Protein AF-A0A7W3U653-F1 (afdb_monomer)

pLDDT: mean 73.63, std 17.82, range [36.19, 95.44]

Nearest PDB structures (foldseek):
  3ml4-assembly1_A  TM=6.136E-01  e=7.943E+00  Mus musculus
  3ml4-assembly2_C  TM=6.012E-01  e=7.943E+00  Mus musculus

Organism: NCBI:txid2759900

Secondary structure (DSSP, 8-state):
-----------------------PPPPPPPP----------PPP-------GGG-TTTSTT-EEGGGEEEEEE-SSSEEEEE-GGGTTT--EEEEEESS--TTGGG-SEEEEE-TTS-SEE-S-TT-EEEEE-HHHHHHHHTT----SSS--EEEEEEEEEPPP-

Structure (mmCIF, N/CA/C/O backbone):
data_AF-A0A7W3U653-F1
#
_entry.id   AF-A0A7W3U653-F1
#
loop_
_atom_site.group_PDB
_atom_site.id
_atom_site.type_symbol
_atom_site.label_atom_id
_atom_site.label_alt_id
_atom_site.label_comp_id
_atom_site.label_asym_id
_atom_site.label_entity_id
_atom_site.label_seq_id
_atom_site.pdbx_PDB_ins_code
_atom_site.Cartn_x
_atom_site.Cartn_y
_atom_site.Cartn_z
_atom_site.occupancy
_atom_site.B_iso_or_equiv
_atom_site.auth_seq_id
_atom_site.auth_comp_id
_atom_site.auth_asym_id
_atom_site.auth_atom_id
_atom_site.pdbx_PDB_model_num
ATOM 1 N N . MET A 1 1 ? 43.218 -51.916 -18.692 1.00 42.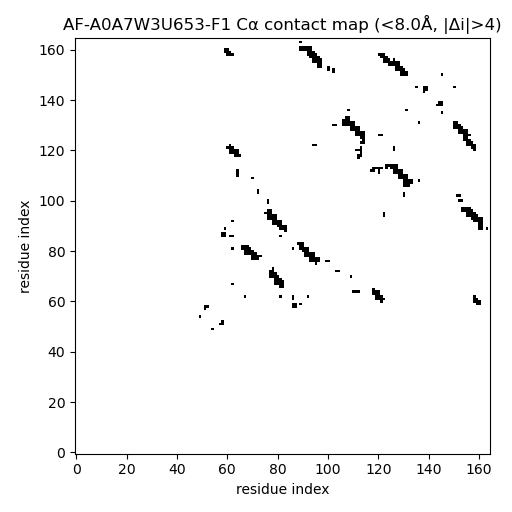88 1 MET A N 1
ATOM 2 C CA . MET A 1 1 ? 43.938 -52.495 -17.538 1.00 42.88 1 MET A CA 1
ATOM 3 C C . MET A 1 1 ? 45.416 -52.166 -17.684 1.00 42.88 1 MET A C 1
ATOM 5 O O . MET A 1 1 ? 46.059 -52.711 -18.569 1.00 42.88 1 MET A O 1
ATOM 9 N N . ARG A 1 2 ? 45.930 -51.216 -16.899 1.00 40.00 2 ARG A N 1
ATOM 10 C CA . ARG A 1 2 ? 47.365 -50.926 -16.775 1.00 40.00 2 ARG A CA 1
ATOM 11 C C . ARG A 1 2 ? 47.630 -50.533 -15.326 1.00 40.00 2 ARG A C 1
ATOM 13 O O . ARG A 1 2 ? 47.233 -49.463 -14.885 1.00 40.00 2 ARG A O 1
ATOM 20 N N . THR A 1 3 ? 48.222 -51.466 -14.602 1.00 43.62 3 THR A N 1
ATOM 21 C CA . THR A 1 3 ? 48.771 -51.344 -13.254 1.00 43.62 3 THR A CA 1
ATOM 22 C C . THR A 1 3 ? 50.227 -50.897 -13.358 1.00 43.62 3 THR A C 1
ATOM 24 O O . THR A 1 3 ? 50.974 -51.458 -14.156 1.00 43.62 3 THR A O 1
ATOM 27 N N . ALA A 1 4 ? 50.642 -49.940 -12.528 1.00 45.12 4 ALA A N 1
ATOM 28 C CA . ALA A 1 4 ? 52.032 -49.786 -12.103 1.00 45.12 4 ALA A CA 1
ATOM 29 C C . ALA A 1 4 ? 52.075 -49.054 -10.752 1.00 45.12 4 ALA A C 1
ATOM 31 O O . ALA A 1 4 ? 51.564 -47.946 -10.608 1.00 45.12 4 ALA A O 1
ATOM 32 N N . HIS A 1 5 ? 52.645 -49.741 -9.764 1.00 45.78 5 HIS A N 1
ATOM 33 C CA . HIS A 1 5 ? 53.015 -49.260 -8.437 1.00 45.78 5 HIS A CA 1
ATOM 34 C C . HIS A 1 5 ? 54.143 -48.221 -8.492 1.00 45.78 5 HIS A C 1
ATOM 36 O O . HIS A 1 5 ? 55.047 -48.387 -9.304 1.00 45.78 5 HIS A O 1
ATOM 42 N N . MET A 1 6 ? 54.190 -47.291 -7.526 1.00 41.28 6 MET A N 1
ATOM 43 C CA . MET A 1 6 ? 55.360 -47.157 -6.639 1.00 41.28 6 MET A CA 1
ATOM 44 C C . MET A 1 6 ? 55.091 -46.242 -5.430 1.00 41.28 6 MET A C 1
ATOM 46 O O . MET A 1 6 ? 54.527 -45.161 -5.561 1.00 41.28 6 MET A O 1
ATOM 50 N N . LEU A 1 7 ? 55.508 -46.735 -4.259 1.00 46.69 7 LEU A N 1
ATOM 51 C CA . LEU A 1 7 ? 55.647 -46.057 -2.965 1.00 46.69 7 LEU A CA 1
ATOM 52 C C . LEU A 1 7 ? 56.691 -44.921 -2.996 1.00 46.69 7 LEU A C 1
ATOM 54 O O . LEU A 1 7 ? 57.615 -44.993 -3.800 1.00 46.69 7 LEU A O 1
ATOM 58 N N . MET A 1 8 ? 56.594 -43.993 -2.025 1.00 39.41 8 MET A N 1
ATOM 59 C CA . MET A 1 8 ? 57.650 -43.435 -1.126 1.00 39.41 8 MET A CA 1
ATOM 60 C C . MET A 1 8 ? 57.149 -42.064 -0.601 1.00 39.41 8 MET A C 1
ATOM 62 O O . MET A 1 8 ? 56.857 -41.186 -1.400 1.00 39.41 8 MET A O 1
ATOM 66 N N . ALA A 1 9 ? 56.745 -41.891 0.666 1.00 42.22 9 ALA A N 1
ATOM 67 C CA . ALA A 1 9 ? 57.523 -41.771 1.914 1.00 42.22 9 ALA A CA 1
ATOM 68 C C . ALA A 1 9 ? 58.198 -40.389 2.130 1.00 42.22 9 ALA A C 1
ATOM 70 O O . ALA A 1 9 ? 59.003 -39.957 1.314 1.00 42.22 9 ALA A O 1
ATOM 71 N N . GLY A 1 10 ? 57.924 -39.775 3.296 1.00 36.19 10 GLY A N 1
ATOM 72 C CA . GLY A 1 10 ? 58.613 -38.599 3.874 1.00 36.19 10 GLY A CA 1
ATOM 73 C C . GLY A 1 10 ? 58.027 -37.244 3.445 1.00 36.19 10 GLY A C 1
ATOM 74 O O . GLY A 1 10 ? 57.627 -37.092 2.305 1.00 36.19 10 GLY A O 1
ATOM 75 N N . LEU A 1 11 ? 57.905 -36.202 4.270 1.00 47.09 11 LEU A N 1
ATOM 76 C CA . LEU A 1 11 ? 58.590 -35.843 5.511 1.00 47.09 11 LEU A CA 1
ATOM 77 C C . LEU A 1 11 ? 57.680 -34.893 6.327 1.00 47.09 11 LEU A C 1
ATOM 79 O O . LEU A 1 11 ? 56.947 -34.089 5.751 1.00 47.09 11 LEU A O 1
ATOM 83 N N . ALA A 1 12 ? 57.768 -34.954 7.655 1.00 46.34 12 ALA A N 1
ATOM 84 C CA . ALA A 1 12 ? 57.179 -33.978 8.571 1.00 46.34 12 ALA A CA 1
ATOM 85 C C . ALA A 1 12 ? 58.084 -32.745 8.734 1.00 46.34 12 ALA A C 1
ATOM 87 O O . ALA A 1 12 ? 59.271 -32.928 8.986 1.00 46.34 12 ALA A O 1
ATOM 88 N N . THR A 1 13 ? 57.511 -31.533 8.730 1.00 45.38 13 THR A N 1
ATOM 89 C CA . THR A 1 13 ? 58.082 -30.365 9.430 1.00 45.38 13 THR A CA 1
ATOM 90 C C . THR A 1 13 ? 56.965 -29.427 9.894 1.00 45.38 13 THR A C 1
ATOM 92 O O . THR A 1 13 ? 56.217 -28.874 9.091 1.00 45.38 13 THR A O 1
ATOM 95 N N . ALA A 1 14 ? 56.868 -29.261 11.211 1.00 47.94 14 ALA A N 1
ATOM 96 C CA . ALA A 1 14 ? 56.064 -28.255 11.891 1.00 47.94 14 ALA A CA 1
ATOM 97 C C . ALA A 1 14 ? 56.758 -26.887 11.848 1.00 47.94 14 ALA A C 1
ATOM 99 O O . ALA A 1 14 ? 57.971 -26.838 12.022 1.00 47.94 14 ALA A O 1
ATOM 100 N N . LEU A 1 15 ? 56.000 -25.791 11.741 1.00 52.06 15 LEU A N 1
ATOM 101 C CA . LEU A 1 15 ? 56.426 -24.470 12.211 1.00 52.06 15 LEU A CA 1
ATOM 102 C C . LEU A 1 15 ? 55.216 -23.704 12.761 1.00 52.06 15 LEU A C 1
ATOM 104 O O . LEU A 1 15 ? 54.240 -23.439 12.061 1.00 52.06 15 LEU A O 1
ATOM 108 N N . ALA A 1 16 ? 55.304 -23.393 14.052 1.00 46.19 16 ALA A N 1
ATOM 109 C CA . ALA A 1 16 ? 54.380 -22.566 14.806 1.00 46.19 16 ALA A CA 1
ATOM 110 C C . ALA A 1 16 ? 54.446 -21.109 14.322 1.00 46.19 16 ALA A C 1
ATOM 112 O O . ALA A 1 16 ? 55.514 -20.501 14.311 1.00 46.19 16 ALA A O 1
ATOM 113 N N . GLY A 1 17 ? 53.296 -20.545 13.954 1.00 43.34 17 GLY A N 1
ATOM 114 C CA . GLY A 1 17 ? 53.131 -19.118 13.688 1.00 43.34 17 GLY A CA 1
ATOM 115 C C . GLY A 1 17 ? 52.643 -18.400 14.941 1.00 43.34 17 GLY A C 1
ATOM 116 O O . GLY A 1 17 ? 51.456 -18.420 15.251 1.00 43.34 17 GLY A O 1
ATOM 117 N N . ILE A 1 18 ? 53.574 -17.780 15.659 1.00 51.44 18 ILE A N 1
ATOM 118 C CA . ILE A 1 18 ? 53.329 -16.854 16.767 1.00 51.44 18 ILE A CA 1
ATOM 119 C C . ILE A 1 18 ? 53.148 -15.468 16.133 1.00 51.44 18 ILE A C 1
ATOM 121 O O . ILE A 1 18 ? 54.058 -14.987 15.463 1.00 51.44 18 ILE A O 1
ATOM 125 N N . GLY A 1 19 ? 51.977 -14.846 16.286 1.00 42.16 19 GLY A N 1
ATOM 126 C CA . GLY A 1 19 ? 51.646 -13.567 15.648 1.00 42.16 19 GLY A CA 1
ATOM 127 C C . GLY A 1 19 ? 50.982 -12.593 16.617 1.00 42.16 19 GLY A C 1
ATOM 128 O O . GLY A 1 19 ? 49.769 -12.614 16.780 1.00 42.16 19 GLY A O 1
ATOM 129 N N . SER A 1 20 ? 51.829 -11.791 17.261 1.00 49.38 20 SER A N 1
ATOM 130 C CA . SER A 1 20 ? 51.626 -10.592 18.088 1.00 49.38 20 SER A CA 1
ATOM 131 C C . SER A 1 20 ? 50.207 -10.035 18.276 1.00 49.38 20 SER A C 1
ATOM 133 O O . SER A 1 20 ? 49.612 -9.457 17.369 1.00 49.38 20 SER A O 1
ATOM 135 N N . ALA A 1 21 ? 49.751 -10.048 19.532 1.00 44.72 21 ALA A N 1
ATOM 136 C CA . ALA A 1 21 ? 48.725 -9.137 20.024 1.00 44.72 21 ALA A CA 1
ATOM 137 C C . ALA A 1 21 ? 49.271 -7.697 20.006 1.00 44.72 21 ALA A C 1
ATOM 139 O O . ALA A 1 21 ? 50.212 -7.369 20.729 1.00 44.72 21 ALA A O 1
ATOM 140 N 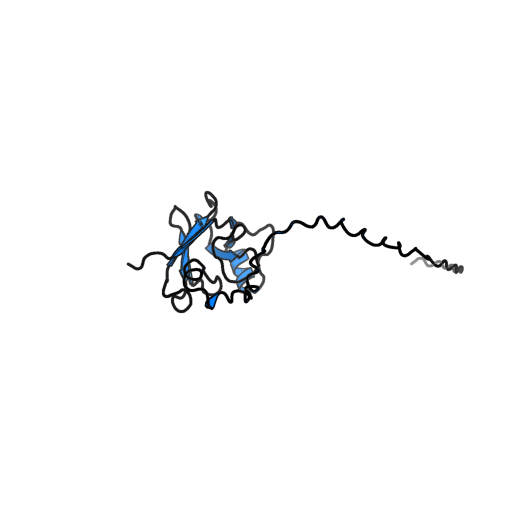N . ALA A 1 22 ? 48.698 -6.841 19.160 1.00 45.69 22 ALA A N 1
ATOM 141 C CA . ALA A 1 22 ? 48.975 -5.412 19.167 1.00 45.69 22 ALA A CA 1
ATOM 142 C C . ALA A 1 22 ? 48.448 -4.800 20.476 1.00 45.69 22 ALA A C 1
ATOM 144 O O . ALA A 1 22 ? 47.250 -4.840 20.756 1.00 45.69 22 ALA A O 1
ATOM 145 N N . ALA A 1 23 ? 49.358 -4.254 21.281 1.00 48.84 23 ALA A N 1
ATOM 146 C CA . ALA A 1 23 ? 49.035 -3.476 22.466 1.00 48.84 23 ALA A CA 1
ATOM 147 C C . ALA A 1 23 ? 48.260 -2.215 22.050 1.00 48.84 23 ALA A C 1
ATOM 149 O O . ALA A 1 23 ? 48.797 -1.336 21.378 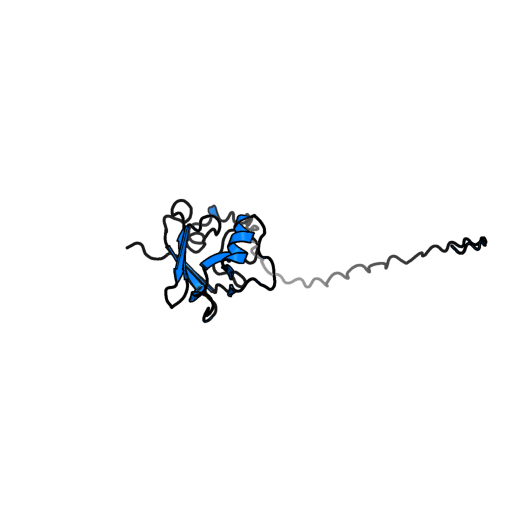1.00 48.84 23 ALA A O 1
ATOM 150 N N . ALA A 1 24 ? 46.985 -2.140 22.427 1.00 46.50 24 ALA A N 1
ATOM 151 C CA . ALA A 1 24 ? 46.192 -0.929 22.293 1.00 46.50 24 ALA A CA 1
ATOM 152 C C . ALA A 1 24 ? 46.697 0.116 23.303 1.00 46.50 24 ALA A C 1
ATOM 154 O O . ALA A 1 24 ? 46.684 -0.126 24.510 1.00 46.50 24 ALA A O 1
ATOM 155 N N . SER A 1 25 ? 47.152 1.269 22.812 1.00 58.03 25 SER A N 1
ATOM 156 C CA . SER A 1 25 ? 47.478 2.428 23.648 1.00 58.03 25 SER A CA 1
ATOM 157 C C . SER A 1 25 ? 46.241 2.902 24.428 1.00 58.03 25 SER A C 1
ATOM 159 O O . SER A 1 25 ? 45.144 2.916 23.860 1.00 58.03 25 SER A O 1
ATOM 161 N N . PRO A 1 26 ? 46.376 3.332 25.696 1.00 63.28 26 PRO A N 1
ATOM 162 C CA . PRO A 1 26 ? 45.260 3.921 26.425 1.00 63.28 26 PRO A CA 1
ATOM 163 C C . PRO A 1 26 ? 44.879 5.285 25.818 1.00 63.28 26 PRO A C 1
ATOM 165 O O . PRO A 1 26 ? 45.765 6.040 25.404 1.00 63.28 26 PRO A O 1
ATOM 168 N N . PRO A 1 27 ? 43.582 5.636 25.763 1.00 59.59 27 PRO A N 1
ATOM 169 C CA . PRO A 1 27 ? 43.154 6.952 25.307 1.00 59.59 27 PRO A CA 1
ATOM 170 C C . PRO A 1 27 ? 43.591 8.035 26.305 1.00 59.59 27 PRO A C 1
ATOM 172 O O . PRO A 1 27 ? 43.354 7.927 27.508 1.00 59.59 27 PRO A O 1
ATOM 175 N N . VAL A 1 28 ? 44.220 9.092 25.789 1.00 68.44 28 VAL A N 1
ATOM 176 C CA . VAL A 1 28 ? 44.537 10.319 26.534 1.00 68.44 28 VAL A CA 1
ATOM 177 C C . VAL A 1 28 ? 43.216 10.993 26.938 1.00 68.44 28 VAL A C 1
ATOM 179 O O . VAL A 1 28 ? 42.380 11.221 26.059 1.00 68.44 28 VAL A O 1
ATOM 182 N N . PRO A 1 29 ? 42.980 11.308 28.225 1.00 64.62 29 PRO A N 1
ATOM 183 C CA . PRO A 1 29 ? 41.761 12.000 28.623 1.00 64.62 29 PRO A CA 1
ATOM 184 C C . PRO A 1 29 ? 41.772 13.443 28.086 1.00 64.62 29 PRO A C 1
ATOM 186 O O . PRO A 1 29 ? 42.818 14.098 28.122 1.00 64.62 29 PRO A O 1
ATOM 189 N N . PRO A 1 30 ? 40.637 13.970 27.593 1.00 55.06 30 PRO A N 1
ATOM 190 C CA . PRO A 1 30 ? 40.560 15.365 27.187 1.00 55.06 30 PRO A CA 1
ATOM 191 C C . PRO A 1 30 ? 40.740 16.281 28.405 1.00 55.06 30 PRO A C 1
ATOM 193 O O . PRO A 1 30 ? 40.196 16.023 29.480 1.00 55.06 30 PRO A O 1
ATOM 196 N N . ALA A 1 31 ? 41.508 17.357 28.224 1.00 58.09 31 ALA A N 1
ATOM 197 C CA . ALA A 1 31 ? 41.676 18.409 29.217 1.00 58.09 31 ALA A CA 1
ATOM 198 C C . ALA A 1 31 ? 40.306 18.991 29.607 1.00 58.09 31 ALA A C 1
ATOM 200 O O . ALA A 1 31 ? 39.536 19.427 28.750 1.00 58.09 31 ALA A O 1
ATOM 201 N N . VAL A 1 32 ? 40.002 18.974 30.905 1.00 56.81 32 VAL A N 1
ATOM 202 C CA . VAL A 1 32 ? 38.756 19.512 31.457 1.00 56.81 32 VAL A CA 1
ATOM 203 C C . VAL A 1 32 ? 38.846 21.035 31.445 1.00 56.81 32 VAL A C 1
ATOM 205 O O . VAL A 1 32 ? 39.641 21.619 32.176 1.00 56.81 32 VAL A O 1
ATOM 208 N N . VAL A 1 33 ? 38.036 21.678 30.606 1.00 60.16 33 VAL A N 1
ATOM 209 C CA . VAL A 1 33 ? 37.787 23.121 30.674 1.00 60.16 33 VAL A CA 1
ATOM 210 C C . VAL A 1 33 ? 36.522 23.308 31.507 1.00 60.16 33 VAL A C 1
ATOM 212 O O . VAL A 1 33 ? 35.426 22.999 31.037 1.00 60.16 33 VAL A O 1
ATOM 215 N N . GLU A 1 34 ? 36.670 23.758 32.754 1.00 53.47 34 GLU A N 1
ATOM 216 C CA . GLU A 1 34 ? 35.536 24.046 33.637 1.00 53.47 34 GLU A CA 1
ATOM 217 C C . GLU A 1 34 ? 34.763 25.259 33.104 1.00 53.47 34 GLU A C 1
ATOM 219 O O . GLU A 1 34 ? 35.167 26.410 33.267 1.00 53.47 34 GLU A O 1
ATOM 224 N N . HIS A 1 35 ? 33.641 24.996 32.439 1.00 52.25 35 HIS A N 1
ATOM 225 C CA . HIS A 1 35 ? 32.636 26.010 32.158 1.00 52.25 35 HIS A CA 1
ATOM 226 C C . HIS A 1 35 ? 31.538 25.885 33.207 1.00 52.25 35 HIS A C 1
ATOM 228 O O . HIS A 1 35 ? 30.776 24.917 33.208 1.00 52.25 35 HIS A O 1
ATOM 234 N N . GLY A 1 36 ? 31.454 26.880 34.092 1.00 57.12 36 GLY A N 1
ATOM 235 C CA . GLY A 1 36 ? 30.322 27.060 34.991 1.00 57.12 36 GLY A CA 1
ATOM 236 C C . GLY A 1 36 ? 29.039 27.227 34.180 1.00 57.12 36 GLY A C 1
ATOM 237 O O . GLY A 1 36 ? 28.756 28.302 33.658 1.00 57.12 36 GLY A O 1
ATOM 238 N N . ALA A 1 37 ? 28.278 26.146 34.056 1.00 56.25 37 ALA A N 1
ATOM 239 C CA . ALA A 1 37 ? 26.979 26.123 33.410 1.00 56.25 37 ALA A CA 1
ATOM 240 C C . ALA A 1 37 ? 26.041 25.283 34.273 1.00 56.25 37 ALA A C 1
ATOM 242 O O . ALA A 1 37 ? 26.226 24.075 34.426 1.00 56.25 37 ALA A O 1
ATOM 243 N N . SER A 1 38 ? 25.033 25.933 34.849 1.00 59.19 38 SER A N 1
ATOM 244 C CA . SER A 1 38 ? 23.932 25.285 35.556 1.00 59.19 38 SER A CA 1
ATOM 245 C C . SER A 1 38 ? 23.160 24.405 34.570 1.00 59.19 38 SER A C 1
ATOM 247 O O . SER A 1 38 ? 22.230 24.853 33.901 1.00 59.19 38 SER A O 1
ATOM 249 N N . THR A 1 39 ? 23.584 23.154 34.427 1.00 58.72 39 THR A N 1
ATOM 250 C CA . THR A 1 39 ? 22.944 22.175 33.553 1.00 58.72 39 THR A CA 1
ATOM 251 C C . THR A 1 39 ? 21.715 21.625 34.265 1.00 58.72 39 THR A C 1
ATOM 253 O O . THR A 1 39 ? 21.803 20.807 35.180 1.00 58.72 39 THR A O 1
ATOM 256 N N . VAL A 1 40 ? 20.535 22.087 33.850 1.00 70.38 40 VAL A N 1
ATOM 257 C CA . VAL A 1 40 ? 19.273 21.421 34.188 1.00 70.38 40 VAL A CA 1
ATOM 258 C C . VAL A 1 40 ? 19.311 20.045 33.527 1.00 70.38 40 VAL A C 1
ATOM 260 O O . VAL A 1 40 ? 19.048 19.899 32.335 1.00 70.38 40 VAL A O 1
ATOM 263 N N . THR A 1 41 ? 19.715 19.041 34.298 1.00 71.44 41 THR A N 1
ATOM 264 C CA . THR A 1 41 ? 19.749 17.649 33.855 1.00 71.44 41 THR A CA 1
ATOM 265 C C . THR A 1 41 ? 18.351 17.077 34.044 1.00 71.44 41 THR A C 1
ATOM 267 O O . THR A 1 41 ? 17.886 16.925 35.170 1.00 71.44 41 THR A O 1
ATOM 270 N N . MET A 1 42 ? 17.650 16.816 32.941 1.00 69.56 42 MET A N 1
ATOM 271 C CA . MET A 1 42 ? 16.382 16.088 32.976 1.00 69.56 42 MET A CA 1
ATOM 272 C C . MET A 1 42 ? 16.653 14.597 33.182 1.00 69.56 42 MET A C 1
ATOM 274 O O . MET A 1 42 ? 17.631 14.062 32.655 1.00 69.56 42 MET A O 1
ATOM 278 N N . ASP A 1 43 ? 15.763 13.921 33.907 1.00 80.25 43 ASP A N 1
ATOM 279 C CA . ASP A 1 43 ? 15.834 12.471 34.067 1.00 80.25 43 ASP A CA 1
ATOM 280 C C . ASP A 1 43 ? 15.788 11.757 32.702 1.00 80.25 43 ASP A C 1
ATOM 282 O O . ASP A 1 43 ? 15.033 12.159 31.807 1.00 80.25 43 ASP A O 1
ATOM 286 N N . PRO A 1 44 ? 16.564 10.673 32.516 1.00 73.88 44 PRO A N 1
ATOM 287 C CA . PRO A 1 44 ? 16.611 9.955 31.253 1.00 73.88 44 PRO A CA 1
ATOM 288 C C . PRO A 1 44 ? 15.239 9.361 30.916 1.00 73.88 44 PRO A C 1
ATOM 290 O O . PRO A 1 44 ? 14.721 8.479 31.610 1.00 73.88 44 PRO A O 1
ATOM 293 N N . VAL A 1 45 ? 14.666 9.812 29.798 1.00 80.75 45 VAL A N 1
ATOM 294 C CA . VAL A 1 45 ? 13.433 9.250 29.243 1.00 80.75 45 VAL A CA 1
ATOM 295 C C . VAL A 1 45 ? 13.708 7.809 28.818 1.00 80.75 45 VAL A C 1
ATOM 297 O O . VAL A 1 45 ? 14.377 7.544 27.819 1.00 80.75 45 VAL A O 1
ATOM 300 N N . LYS A 1 46 ? 13.175 6.851 29.582 1.00 74.44 46 LYS A N 1
ATOM 301 C CA . LYS A 1 46 ? 13.210 5.431 29.222 1.00 74.44 46 LYS A CA 1
ATOM 302 C C . LYS A 1 46 ? 12.285 5.189 28.034 1.00 74.44 46 LYS A C 1
ATOM 304 O O . LYS A 1 46 ? 11.092 4.936 28.199 1.00 74.44 46 LYS A O 1
ATOM 309 N N . VAL A 1 47 ? 12.847 5.234 26.831 1.00 69.31 47 VAL A N 1
ATOM 310 C CA . VAL A 1 47 ? 12.144 4.820 25.617 1.00 69.31 47 VAL A CA 1
ATOM 311 C C . VAL A 1 47 ? 11.992 3.302 25.663 1.00 69.31 47 VAL A C 1
ATOM 313 O O . VAL A 1 47 ? 12.946 2.553 25.460 1.00 69.31 47 VAL A O 1
ATOM 316 N N . ARG A 1 48 ? 10.780 2.827 25.964 1.00 65.94 48 ARG A N 1
ATOM 317 C CA . ARG A 1 48 ? 10.435 1.427 25.705 1.00 65.94 48 ARG A CA 1
ATOM 318 C C . ARG A 1 48 ? 10.411 1.246 24.194 1.00 65.94 48 ARG A C 1
ATOM 320 O O . ARG A 1 48 ? 9.832 2.078 23.496 1.00 65.94 48 ARG A O 1
ATOM 327 N N . ALA A 1 49 ? 11.039 0.179 23.699 1.00 55.94 49 ALA A N 1
ATOM 328 C CA . ALA A 1 49 ? 10.961 -0.171 22.287 1.00 55.94 49 ALA A CA 1
ATOM 329 C C . ALA A 1 49 ? 9.481 -0.148 21.870 1.00 55.94 49 ALA A C 1
ATOM 331 O O . ALA A 1 49 ? 8.673 -0.806 22.535 1.00 55.94 49 ALA A O 1
ATOM 332 N N . PRO A 1 50 ? 9.102 0.633 20.843 1.00 50.03 50 PRO A N 1
ATOM 333 C CA . PRO A 1 50 ? 7.709 0.743 20.468 1.00 50.03 50 PRO A CA 1
ATOM 334 C C . PRO A 1 50 ? 7.189 -0.631 20.074 1.00 50.03 50 PRO A C 1
ATOM 336 O O . PRO A 1 50 ? 7.569 -1.194 19.045 1.00 50.03 50 PRO A O 1
ATOM 339 N N . HIS A 1 51 ? 6.307 -1.187 20.895 1.00 57.25 51 HIS A N 1
ATOM 340 C CA . HIS A 1 51 ? 5.473 -2.273 20.438 1.00 57.25 51 HIS A CA 1
ATOM 341 C C . HIS A 1 51 ? 4.478 -1.628 19.480 1.00 57.25 51 HIS A C 1
ATOM 343 O O . HIS A 1 51 ? 3.677 -0.782 19.868 1.00 57.25 51 HIS A O 1
ATOM 349 N N . TRP A 1 52 ? 4.601 -1.961 18.196 1.00 57.19 52 TRP A N 1
ATOM 350 C CA . TRP A 1 52 ? 3.875 -1.306 17.106 1.00 57.19 52 TRP A CA 1
ATOM 351 C C . TRP A 1 52 ? 2.365 -1.205 17.359 1.00 57.19 52 TRP A C 1
ATOM 353 O O . TRP A 1 52 ? 1.748 -0.275 16.869 1.00 57.19 52 TRP A O 1
ATOM 363 N N . ARG A 1 53 ? 1.780 -2.102 18.164 1.00 59.50 53 ARG A N 1
ATOM 364 C CA . ARG A 1 53 ? 0.354 -2.109 18.531 1.00 59.50 53 ARG A CA 1
ATOM 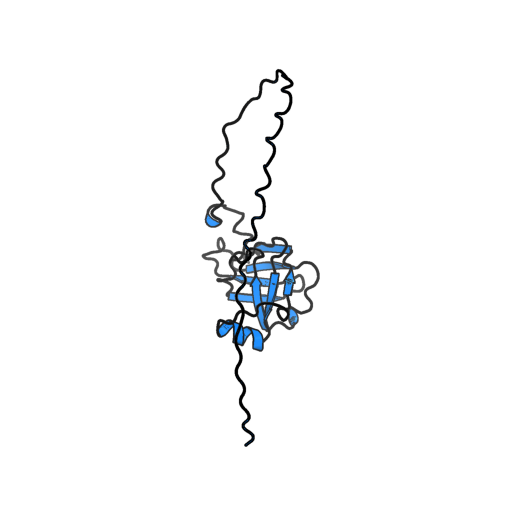365 C C . ARG A 1 53 ? -0.066 -1.007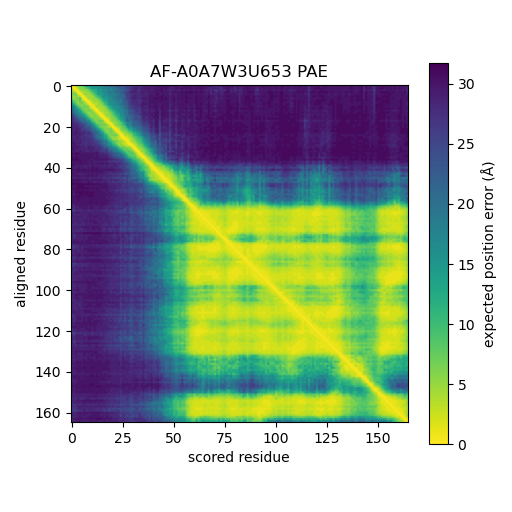 19.510 1.00 59.50 53 ARG A C 1
ATOM 367 O O . ARG A 1 53 ? -1.255 -0.716 19.586 1.00 59.50 53 ARG A O 1
ATOM 374 N N . ASP A 1 54 ? 0.879 -0.406 20.226 1.00 50.91 54 ASP A N 1
ATOM 375 C CA . ASP A 1 54 ? 0.606 0.539 21.315 1.00 50.91 54 ASP A CA 1
ATOM 376 C C . ASP A 1 54 ? 0.728 2.008 20.865 1.00 50.91 54 ASP A C 1
ATOM 378 O O . ASP A 1 54 ? 0.364 2.919 21.608 1.00 50.91 54 ASP A O 1
ATOM 382 N N . ILE A 1 55 ? 1.167 2.253 19.621 1.00 51.34 55 ILE A N 1
ATOM 383 C CA . ILE A 1 55 ? 1.097 3.578 18.994 1.00 51.34 55 ILE A CA 1
ATOM 384 C C . ILE A 1 55 ? -0.257 3.716 18.287 1.00 51.34 55 ILE A C 1
ATOM 386 O O . ILE A 1 55 ? -0.472 3.199 17.185 1.00 51.34 55 ILE A O 1
ATOM 390 N N . ARG A 1 56 ? -1.186 4.447 18.909 1.00 47.47 56 ARG A N 1
ATOM 391 C CA . ARG A 1 56 ? -2.423 4.874 18.242 1.00 47.47 56 ARG A CA 1
ATOM 392 C C . ARG A 1 56 ? -2.074 5.921 17.173 1.00 47.47 56 ARG A C 1
ATOM 394 O O . ARG A 1 56 ? -1.500 6.948 17.509 1.00 47.47 56 ARG A O 1
ATOM 401 N N . GLY A 1 57 ? -2.397 5.649 15.906 1.00 52.53 57 GLY A N 1
ATOM 402 C CA . GLY A 1 57 ? -2.232 6.594 14.785 1.00 52.53 57 GLY A CA 1
ATOM 403 C C . GLY A 1 57 ? -0.938 6.488 13.963 1.00 52.53 57 GLY A C 1
ATOM 404 O O . GLY A 1 57 ? -0.780 7.238 13.013 1.00 52.53 57 GLY A O 1
ATOM 405 N N . ALA A 1 58 ? -0.009 5.583 14.299 1.00 59.47 58 ALA A N 1
ATOM 406 C CA . ALA A 1 58 ? 1.063 5.172 13.371 1.00 59.47 58 ALA A CA 1
ATOM 407 C C . ALA A 1 58 ? 0.771 3.807 12.720 1.00 59.47 58 ALA A C 1
ATOM 409 O O . ALA A 1 58 ? 1.439 3.398 11.776 1.00 59.47 58 ALA A O 1
ATOM 410 N N . THR A 1 59 ? -0.210 3.073 13.253 1.00 66.56 59 THR A N 1
ATOM 411 C CA . THR A 1 59 ? -0.626 1.747 12.772 1.00 66.56 59 THR A CA 1
ATOM 412 C C . THR A 1 59 ? -1.715 1.799 11.717 1.00 66.56 59 THR A C 1
ATOM 414 O O . THR A 1 59 ? -1.859 0.858 10.945 1.00 66.56 59 THR A O 1
ATOM 417 N N . ASP A 1 60 ? -2.481 2.884 11.671 1.00 80.06 60 ASP A N 1
ATOM 418 C CA . ASP A 1 60 ? -3.498 3.132 10.654 1.00 80.06 60 ASP A CA 1
ATOM 419 C C . ASP A 1 60 ? -2.888 3.437 9.284 1.00 80.06 60 ASP A C 1
ATOM 421 O O . ASP A 1 60 ? -3.605 3.303 8.304 1.00 80.06 60 ASP A O 1
ATOM 425 N N . GLN A 1 61 ? -1.599 3.786 9.227 1.00 87.94 61 GLN A N 1
ATOM 426 C CA . GLN A 1 61 ? -0.786 4.037 8.025 1.00 87.94 61 GLN A CA 1
ATOM 427 C C . GLN A 1 61 ? 0.117 2.845 7.662 1.00 87.94 61 GLN A C 1
ATOM 429 O O . GLN A 1 61 ? 1.019 2.958 6.837 1.00 87.94 61 GLN A O 1
ATOM 434 N N . CYS A 1 62 ? -0.097 1.691 8.293 1.00 91.19 62 CYS A N 1
ATOM 435 C CA . CYS A 1 62 ? 0.630 0.466 7.996 1.00 91.19 62 CYS A CA 1
ATOM 436 C C . CYS A 1 62 ? -0.339 -0.638 7.582 1.00 91.19 62 CYS A C 1
ATOM 438 O O . CYS A 1 62 ? -1.434 -0.772 8.127 1.00 91.19 62 CYS A O 1
ATOM 440 N N . VAL A 1 63 ? 0.116 -1.487 6.670 1.00 92.56 63 VAL A N 1
ATOM 441 C CA . VAL A 1 63 ? -0.557 -2.723 6.278 1.00 92.56 63 VAL A CA 1
ATOM 442 C C . VAL A 1 63 ? 0.284 -3.908 6.731 1.00 92.56 63 VAL A C 1
ATOM 444 O O . VAL A 1 63 ? 1.478 -3.976 6.451 1.00 92.56 63 VAL A O 1
ATOM 447 N N . ASP A 1 64 ? -0.328 -4.865 7.424 1.00 91.38 64 ASP A N 1
ATOM 448 C CA . ASP A 1 64 ? 0.291 -6.163 7.689 1.00 91.38 64 ASP A CA 1
ATOM 449 C C . ASP A 1 64 ? 0.064 -7.079 6.478 1.00 91.38 64 ASP A C 1
ATOM 451 O O . ASP A 1 64 ? -1.049 -7.556 6.230 1.00 91.38 64 ASP A O 1
ATOM 455 N N . ALA A 1 65 ? 1.139 -7.327 5.728 1.00 89.81 65 ALA A N 1
ATOM 456 C CA . ALA A 1 65 ? 1.154 -8.078 4.477 1.00 89.81 65 ALA A CA 1
ATOM 457 C C . ALA A 1 65 ? 0.549 -9.487 4.598 1.00 89.81 65 ALA A C 1
ATOM 459 O O . ALA A 1 65 ? 0.025 -10.022 3.625 1.00 89.81 65 ALA A O 1
ATOM 460 N N . ARG A 1 66 ? 0.558 -10.089 5.795 1.00 88.38 66 ARG A N 1
ATOM 461 C CA . ARG A 1 66 ? -0.013 -11.429 6.038 1.00 88.38 66 ARG A CA 1
ATOM 462 C C . ARG A 1 66 ? -1.538 -11.443 6.020 1.00 88.38 66 ARG A C 1
ATOM 464 O O . ARG A 1 66 ? -2.143 -12.508 5.946 1.00 88.38 66 ARG A O 1
ATOM 471 N N . PHE A 1 67 ? -2.161 -10.278 6.153 1.00 90.25 67 PHE A N 1
ATOM 472 C CA . PHE A 1 67 ? -3.612 -10.117 6.159 1.00 90.25 67 PHE A CA 1
ATOM 473 C C . PHE A 1 67 ? -4.129 -9.426 4.895 1.00 90.25 67 PHE A C 1
ATOM 475 O O . PHE A 1 67 ? -5.285 -8.987 4.887 1.00 90.25 67 PHE A O 1
ATOM 482 N N . LEU A 1 68 ? -3.298 -9.351 3.852 1.00 91.88 68 LEU A N 1
ATOM 483 C CA . LEU A 1 68 ? -3.707 -8.953 2.512 1.00 91.88 68 LEU A CA 1
ATOM 484 C C . LEU A 1 68 ? -4.742 -9.957 1.984 1.00 91.88 68 LEU A C 1
ATOM 486 O O . LEU A 1 68 ? -4.565 -11.172 2.093 1.00 91.88 68 LEU A O 1
ATOM 490 N N . ARG A 1 69 ? -5.856 -9.449 1.466 1.00 93.12 69 ARG A N 1
ATOM 491 C CA . ARG A 1 69 ? -6.976 -10.251 0.947 1.00 93.12 69 ARG A CA 1
ATOM 492 C C . ARG A 1 69 ? -7.143 -10.118 -0.554 1.00 93.12 69 ARG A C 1
ATOM 494 O O . ARG A 1 69 ? -7.572 -11.066 -1.197 1.00 93.12 69 ARG A O 1
ATOM 501 N N . GLY A 1 70 ? -6.790 -8.960 -1.084 1.00 93.31 70 GLY A N 1
ATOM 502 C CA . GLY A 1 70 ? -6.913 -8.645 -2.491 1.00 93.31 70 GLY A CA 1
ATOM 503 C C . GLY A 1 70 ? -6.182 -7.354 -2.798 1.00 93.31 70 GLY A C 1
ATOM 504 O O . GLY A 1 70 ? -5.707 -6.655 -1.899 1.00 93.31 70 GLY A O 1
ATOM 505 N N . TRP A 1 71 ? -6.080 -7.056 -4.080 1.00 94.56 71 TRP A N 1
ATOM 506 C CA . TRP A 1 71 ? -5.456 -5.843 -4.567 1.00 94.56 71 TRP A CA 1
ATOM 507 C C . TRP A 1 71 ? -6.030 -5.480 -5.931 1.00 94.56 71 TRP A C 1
ATOM 509 O O . TRP A 1 71 ? -6.655 -6.309 -6.592 1.00 94.56 71 TRP A O 1
ATOM 519 N N . ARG A 1 72 ? -5.847 -4.225 -6.319 1.00 92.19 72 ARG A N 1
ATOM 520 C CA . ARG A 1 72 ? -6.278 -3.669 -7.601 1.00 92.19 72 ARG A CA 1
ATOM 521 C C . ARG A 1 72 ? -5.447 -2.438 -7.919 1.00 92.19 72 ARG A C 1
ATOM 523 O O . ARG A 1 72 ? -5.069 -1.700 -7.013 1.00 92.19 72 ARG A O 1
ATOM 530 N N . GLU A 1 73 ? -5.183 -2.219 -9.190 1.00 88.88 73 GLU A N 1
ATOM 531 C CA . GLU A 1 73 ? -4.565 -0.987 -9.668 1.00 88.88 73 GLU A CA 1
ATOM 532 C C . GLU A 1 73 ? -5.616 0.124 -9.791 1.00 88.88 73 GLU A C 1
ATOM 534 O O . GLU A 1 73 ? -6.787 -0.156 -10.067 1.00 88.88 73 GLU A O 1
ATOM 539 N N . ASP A 1 74 ? -5.217 1.377 -9.563 1.00 79.88 74 ASP A N 1
ATOM 540 C CA . ASP A 1 74 ? -6.103 2.534 -9.748 1.00 79.88 74 ASP A CA 1
ATOM 541 C C . ASP A 1 74 ? -5.480 3.717 -10.507 1.00 79.88 74 ASP A C 1
ATOM 543 O O . ASP A 1 74 ? -6.004 4.829 -10.472 1.00 79.88 74 ASP A O 1
ATOM 547 N N . GLY A 1 75 ? -4.386 3.465 -11.229 1.00 73.75 75 GLY A N 1
ATOM 548 C CA . GLY A 1 75 ? -3.720 4.427 -12.112 1.00 73.75 75 GLY A CA 1
ATOM 549 C C . GLY A 1 75 ? -2.740 5.371 -11.411 1.00 73.75 75 GLY A C 1
ATOM 550 O O . GLY A 1 75 ? -1.703 5.689 -11.986 1.00 73.75 75 GLY A O 1
ATOM 551 N N . GLU A 1 76 ? -3.009 5.776 -10.167 1.00 70.62 76 GLU A N 1
ATOM 552 C CA . GLU A 1 76 ? -2.051 6.533 -9.337 1.00 70.62 76 GLU A CA 1
ATOM 553 C C . GLU A 1 76 ? -1.156 5.611 -8.502 1.00 70.62 76 GLU A C 1
ATOM 555 O O . GLU A 1 76 ? -0.074 5.994 -8.054 1.00 70.62 76 GLU A O 1
ATOM 560 N N . GLY A 1 77 ? -1.607 4.377 -8.293 1.00 79.19 77 GLY A N 1
ATOM 561 C CA . GLY A 1 77 ? -0.837 3.348 -7.628 1.00 79.19 77 GLY A CA 1
ATOM 562 C C . GLY A 1 77 ? -1.660 2.088 -7.426 1.00 79.19 77 GLY A C 1
ATOM 563 O O . GLY A 1 77 ? -2.359 1.603 -8.318 1.00 79.19 77 GLY A O 1
ATOM 564 N N . LEU A 1 78 ? -1.547 1.544 -6.223 1.00 91.75 78 LEU A N 1
ATOM 565 C CA . LEU A 1 78 ? -2.080 0.247 -5.857 1.00 91.75 78 LEU A CA 1
ATOM 566 C C . LEU A 1 78 ? -3.062 0.399 -4.698 1.00 91.75 78 LEU A C 1
ATOM 568 O O . LEU A 1 78 ? -2.711 0.939 -3.655 1.00 91.75 78 LEU A O 1
ATOM 572 N N . VAL A 1 79 ? -4.264 -0.152 -4.818 1.00 94.56 79 VAL A N 1
ATOM 573 C CA . VAL A 1 79 ? -5.187 -0.290 -3.689 1.00 94.56 79 VAL A CA 1
ATOM 574 C C . VAL A 1 79 ? -5.151 -1.722 -3.185 1.00 94.56 79 VAL A C 1
ATOM 576 O O . VAL A 1 79 ? -5.391 -2.665 -3.937 1.00 94.56 79 VAL A O 1
ATOM 579 N N . VAL A 1 80 ? -4.889 -1.893 -1.892 1.00 95.44 80 VAL A N 1
ATOM 580 C CA . VAL A 1 80 ? -4.892 -3.201 -1.232 1.00 95.44 80 VAL A CA 1
ATOM 581 C C . VAL A 1 80 ? -6.082 -3.339 -0.297 1.00 95.44 80 VAL A C 1
ATOM 583 O O . VAL A 1 80 ? -6.466 -2.400 0.402 1.00 95.44 80 VAL A O 1
ATOM 586 N N . GLU A 1 81 ? -6.662 -4.533 -0.279 1.00 95.19 81 GLU A N 1
ATOM 587 C CA . GLU A 1 81 ? -7.693 -4.925 0.671 1.00 95.19 81 GLU A CA 1
ATOM 588 C C . GLU A 1 81 ? -7.079 -5.741 1.808 1.00 95.19 81 GLU A C 1
ATOM 590 O O . GLU A 1 81 ? -6.315 -6.684 1.586 1.00 95.19 81 GLU A O 1
ATOM 595 N N . VAL A 1 82 ? -7.463 -5.414 3.040 1.00 93.62 82 VAL A N 1
ATOM 596 C CA . VAL A 1 82 ? -6.997 -6.074 4.259 1.00 93.62 82 VAL A CA 1
ATOM 597 C C . VAL A 1 82 ? -8.148 -6.397 5.205 1.00 93.62 82 VAL A C 1
ATOM 599 O O . VAL A 1 82 ? -9.252 -5.859 5.118 1.00 93.62 82 VAL A O 1
ATOM 602 N N . SER A 1 83 ?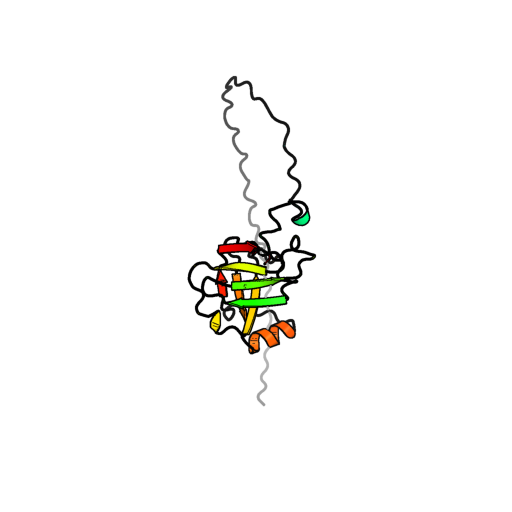 -7.885 -7.272 6.178 1.00 89.31 83 SER A N 1
ATOM 603 C CA . SER A 1 83 ? -8.833 -7.521 7.268 1.00 89.31 83 SER A CA 1
ATOM 604 C C . SER A 1 83 ? -8.945 -6.303 8.207 1.00 89.31 83 SER A C 1
ATOM 606 O O . SER A 1 83 ? -7.971 -5.994 8.906 1.00 89.31 83 SER A O 1
ATOM 608 N N . PRO A 1 84 ? -10.124 -5.664 8.347 1.00 87.88 84 PRO A N 1
ATOM 609 C CA . PRO A 1 84 ? -10.272 -4.441 9.142 1.00 87.88 84 PRO A CA 1
ATOM 610 C C . PRO A 1 84 ? -10.035 -4.658 10.643 1.00 87.88 84 PRO A C 1
ATOM 612 O O . PRO A 1 84 ? -9.603 -3.745 11.346 1.00 87.88 84 PRO A O 1
ATOM 615 N N . ARG A 1 85 ? -10.229 -5.889 11.147 1.00 85.56 85 ARG A N 1
ATOM 616 C CA . ARG A 1 85 ? -10.028 -6.250 12.567 1.00 85.56 85 ARG A CA 1
ATOM 617 C C . ARG A 1 85 ? -8.600 -6.016 13.076 1.00 85.56 85 ARG A C 1
ATOM 619 O O . ARG A 1 85 ? -8.386 -6.035 14.286 1.00 85.56 85 ARG A O 1
ATOM 626 N N . ARG A 1 86 ? -7.618 -5.885 12.180 1.00 80.31 86 ARG A N 1
ATOM 627 C CA . ARG A 1 86 ? -6.195 -5.691 12.513 1.00 80.31 86 ARG A CA 1
ATOM 628 C C . ARG A 1 86 ? -5.632 -4.349 12.026 1.00 80.31 86 ARG A C 1
ATOM 630 O O . ARG A 1 86 ? -4.465 -4.090 12.274 1.00 80.31 86 ARG A O 1
ATOM 637 N N . HIS A 1 87 ? -6.460 -3.509 11.401 1.00 88.00 87 HIS A N 1
ATOM 638 C CA . HIS A 1 87 ? -6.048 -2.283 10.704 1.00 88.00 87 HIS A CA 1
ATOM 639 C C . HIS A 1 87 ? -6.927 -1.089 11.099 1.00 88.00 87 HIS A C 1
ATOM 641 O O . HIS A 1 87 ? -7.459 -0.383 10.251 1.00 88.00 87 HIS A O 1
ATOM 647 N N . ALA A 1 88 ? -7.183 -0.916 12.402 1.00 84.62 88 ALA A N 1
ATOM 648 C CA . ALA A 1 88 ? -8.019 0.171 12.937 1.00 84.62 88 ALA A CA 1
ATOM 649 C C . ALA A 1 88 ? -9.429 0.288 12.296 1.00 84.62 88 ALA A C 1
ATOM 651 O O . ALA A 1 88 ? -10.044 1.354 12.277 1.00 84.62 88 ALA A O 1
ATOM 652 N N . GLY A 1 89 ? -9.970 -0.819 11.774 1.00 87.44 89 GLY A N 1
ATOM 653 C CA . GLY A 1 89 ? -11.254 -0.849 11.072 1.00 87.44 89 GLY A CA 1
ATOM 654 C C . GLY A 1 89 ? -11.191 -0.466 9.587 1.00 87.44 89 GLY A C 1
ATOM 655 O O . GLY A 1 89 ? -12.225 -0.496 8.924 1.00 87.44 89 GLY A O 1
ATOM 656 N N . ASN A 1 90 ? -10.016 -0.137 9.051 1.00 90.56 90 ASN A N 1
ATOM 657 C CA . ASN A 1 90 ? -9.824 0.197 7.643 1.00 90.56 90 ASN A CA 1
ATOM 658 C C . ASN A 1 90 ? -9.715 -1.079 6.807 1.00 90.56 90 ASN A C 1
ATOM 660 O O . ASN A 1 90 ? -8.994 -2.013 7.160 1.00 90.56 90 ASN A O 1
ATOM 664 N N . ARG A 1 91 ? -10.461 -1.124 5.702 1.00 92.62 91 ARG A N 1
ATOM 665 C CA . ARG A 1 91 ? -10.466 -2.260 4.771 1.00 92.62 91 ARG A CA 1
ATOM 666 C C . ARG A 1 91 ? -9.563 -2.023 3.570 1.00 92.62 91 ARG A C 1
ATOM 668 O O . ARG A 1 91 ? -8.940 -2.967 3.103 1.00 92.62 91 ARG A O 1
ATOM 675 N N . TYR A 1 92 ? -9.506 -0.789 3.086 1.00 94.44 92 TYR A N 1
ATOM 676 C CA . TYR A 1 92 ? -8.784 -0.436 1.874 1.00 94.44 92 TYR A CA 1
ATOM 677 C C . TYR A 1 92 ? -7.678 0.554 2.185 1.00 94.44 92 TYR A C 1
ATOM 679 O O . TYR A 1 92 ? -7.851 1.467 2.995 1.00 94.44 92 TYR A O 1
ATOM 687 N N . TYR A 1 93 ? -6.551 0.348 1.525 1.00 94.44 93 TYR A N 1
ATOM 688 C CA . TYR A 1 93 ? -5.356 1.155 1.664 1.00 94.44 93 TYR A CA 1
ATOM 689 C C . TYR A 1 93 ? -4.823 1.496 0.286 1.00 94.44 93 TYR A C 1
ATOM 691 O O . TYR A 1 93 ? -4.659 0.604 -0.543 1.00 94.44 93 TYR A O 1
ATOM 699 N N . ARG A 1 94 ? -4.520 2.773 0.071 1.00 94.00 94 ARG A N 1
ATOM 700 C CA . ARG A 1 94 ? -3.743 3.240 -1.069 1.00 94.00 94 ARG A CA 1
ATOM 701 C C . ARG A 1 94 ? -2.264 3.049 -0.753 1.00 94.00 94 ARG A C 1
ATOM 703 O O . ARG A 1 94 ? -1.777 3.504 0.280 1.00 94.00 94 ARG A O 1
ATOM 710 N N . VAL A 1 95 ? -1.569 2.365 -1.643 1.00 94.31 95 VAL A N 1
ATOM 711 C CA . VAL A 1 95 ? -0.127 2.146 -1.643 1.00 94.31 95 VAL A CA 1
ATOM 712 C C . VAL A 1 95 ? 0.429 2.924 -2.830 1.00 94.31 95 VAL A C 1
ATOM 714 O O . VAL A 1 95 ? 0.208 2.566 -3.987 1.00 94.31 95 VAL A O 1
ATOM 717 N N . GLU A 1 96 ? 1.116 4.017 -2.529 1.00 92.75 96 GLU A N 1
ATOM 718 C CA . GLU A 1 96 ? 1.787 4.861 -3.515 1.00 92.75 96 GLU A CA 1
ATOM 719 C C . GLU A 1 96 ? 3.190 4.304 -3.766 1.00 92.75 96 GLU A C 1
ATOM 721 O O . GLU A 1 96 ? 3.892 3.916 -2.824 1.00 92.75 96 GLU A O 1
ATOM 726 N N . THR A 1 97 ? 3.611 4.260 -5.030 1.00 91.62 97 THR A N 1
ATOM 727 C CA . THR A 1 97 ? 4.963 3.839 -5.411 1.00 91.62 97 THR A CA 1
ATOM 728 C C . THR A 1 97 ? 5.864 5.034 -5.700 1.00 91.62 97 THR A C 1
ATOM 730 O O . THR A 1 97 ? 5.407 6.146 -5.968 1.00 91.62 97 THR A O 1
ATOM 733 N N . VAL A 1 98 ? 7.176 4.823 -5.630 1.00 89.25 98 VAL A N 1
ATOM 734 C CA . VAL A 1 98 ? 8.163 5.789 -6.114 1.00 89.25 98 VAL A CA 1
ATOM 735 C C . VAL A 1 98 ? 8.140 5.756 -7.642 1.00 89.25 98 VAL A C 1
ATOM 737 O O . VAL A 1 98 ? 8.641 4.815 -8.254 1.00 89.25 98 VAL A O 1
ATOM 740 N N . GLY A 1 99 ? 7.543 6.780 -8.252 1.00 85.12 99 GLY A N 1
ATOM 741 C CA . GLY A 1 99 ? 7.358 6.845 -9.702 1.00 85.12 99 GLY A CA 1
ATOM 742 C C . GLY A 1 99 ? 6.291 5.873 -10.218 1.00 85.12 99 GLY A C 1
ATOM 743 O O . GLY A 1 99 ? 5.505 5.313 -9.450 1.00 85.12 99 GLY A O 1
ATOM 744 N N . SER A 1 100 ? 6.257 5.694 -11.539 1.00 79.44 100 SER A N 1
ATOM 745 C CA . SER A 1 100 ? 5.349 4.753 -12.194 1.00 79.44 100 SER A CA 1
ATOM 746 C C . SER A 1 100 ? 5.824 3.309 -12.016 1.00 79.44 100 SER A C 1
ATOM 748 O O . SER A 1 100 ? 7.016 3.011 -12.095 1.00 79.44 100 SER A O 1
ATOM 750 N N . CYS A 1 101 ? 4.873 2.400 -11.795 1.00 85.25 101 CYS A N 1
ATOM 751 C CA . CYS A 1 101 ? 5.107 0.964 -11.669 1.00 85.25 101 CYS A CA 1
ATOM 752 C C . CYS A 1 101 ? 4.550 0.238 -12.910 1.00 85.25 101 CYS A C 1
ATOM 754 O O . CYS A 1 101 ? 3.463 -0.330 -12.844 1.00 85.25 101 CYS A O 1
ATOM 756 N N . PRO A 1 102 ? 5.238 0.279 -14.068 1.00 79.19 102 PRO A N 1
ATOM 757 C CA . PRO A 1 102 ? 4.666 -0.157 -15.348 1.00 79.19 102 PRO A CA 1
ATOM 758 C C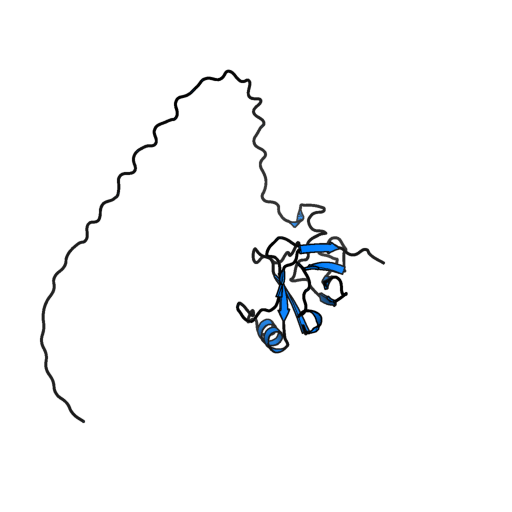 . PRO A 1 102 ? 4.319 -1.650 -15.392 1.00 79.19 102 PRO A C 1
ATOM 760 O O . PRO A 1 102 ? 3.421 -2.058 -16.120 1.00 79.19 102 PRO A O 1
ATOM 763 N N . ASP A 1 103 ? 5.008 -2.470 -14.599 1.00 81.38 103 ASP A N 1
ATOM 764 C CA . ASP A 1 103 ? 4.768 -3.911 -14.534 1.00 81.38 103 ASP A CA 1
ATOM 765 C C . ASP A 1 103 ? 3.519 -4.285 -13.712 1.00 81.38 103 ASP A C 1
ATOM 767 O O . ASP A 1 103 ? 3.104 -5.446 -13.733 1.00 81.38 103 ASP A O 1
ATOM 771 N N . LEU A 1 104 ? 2.921 -3.332 -12.981 1.00 84.31 104 LEU A N 1
ATOM 772 C CA . LEU A 1 104 ? 1.800 -3.584 -12.071 1.00 84.31 104 LEU A CA 1
ATOM 773 C C . LEU A 1 104 ? 0.566 -4.114 -12.814 1.00 84.31 104 LEU A C 1
ATOM 775 O O . LEU A 1 104 ? -0.019 -5.104 -12.378 1.00 84.31 104 LEU A O 1
ATOM 779 N N . GLY A 1 105 ? 0.241 -3.537 -13.975 1.00 82.00 105 GLY A N 1
ATOM 780 C CA . GLY A 1 105 ? -0.924 -3.933 -14.774 1.00 82.00 105 GLY A CA 1
ATOM 781 C C . GLY A 1 105 ? -0.837 -5.333 -15.387 1.00 82.00 105 GLY A C 1
ATOM 782 O O . GLY A 1 105 ? -1.852 -5.893 -15.795 1.00 82.00 105 GLY A O 1
ATOM 783 N N . GLY A 1 106 ? 0.361 -5.925 -15.437 1.00 80.81 106 GLY A N 1
ATOM 784 C CA . GLY A 1 106 ? 0.578 -7.304 -15.886 1.00 80.81 106 GLY A CA 1
ATOM 785 C C . GLY A 1 106 ? 0.748 -8.314 -14.749 1.00 80.81 106 GLY A C 1
ATOM 786 O O . GLY A 1 106 ? 0.952 -9.500 -15.017 1.00 80.81 106 GLY A O 1
ATOM 787 N N . ALA A 1 107 ? 0.726 -7.874 -13.489 1.00 85.94 107 ALA A N 1
ATOM 788 C CA . ALA A 1 107 ? 0.930 -8.754 -12.348 1.00 85.94 107 ALA A CA 1
ATOM 789 C C . ALA A 1 107 ? -0.338 -9.563 -12.050 1.00 85.94 107 ALA A C 1
ATOM 791 O O . ALA A 1 107 ? -1.446 -9.031 -12.036 1.00 85.94 107 ALA A O 1
ATOM 792 N N . HIS A 1 108 ? -0.183 -10.859 -11.770 1.00 85.88 108 HIS A N 1
ATOM 793 C CA . HIS A 1 108 ? -1.319 -11.699 -11.388 1.00 85.88 108 HIS A CA 1
ATOM 794 C C . HIS A 1 108 ? -1.565 -11.662 -9.877 1.00 85.88 108 HIS A C 1
ATOM 796 O O . HIS A 1 108 ? -2.701 -11.645 -9.402 1.00 85.88 108 HIS A O 1
ATOM 802 N N . ALA A 1 109 ? -0.480 -11.598 -9.111 1.00 88.38 109 ALA A N 1
ATOM 803 C CA . ALA A 1 109 ? -0.515 -11.403 -7.678 1.00 88.38 109 ALA A CA 1
ATOM 804 C C . ALA A 1 109 ? 0.580 -10.433 -7.244 1.00 88.38 109 ALA A C 1
ATOM 806 O O . ALA A 1 109 ? 1.524 -10.147 -7.981 1.00 88.38 109 ALA A O 1
ATOM 807 N N . ILE A 1 110 ? 0.459 -9.950 -6.014 1.00 91.12 110 ILE A N 1
ATOM 808 C CA . ILE A 1 110 ? 1.476 -9.118 -5.385 1.00 91.12 110 ILE A CA 1
ATOM 809 C C . ILE A 1 110 ? 1.845 -9.670 -4.017 1.00 91.12 110 ILE A C 1
ATOM 811 O O . ILE A 1 110 ? 1.062 -10.361 -3.362 1.00 91.12 110 ILE A O 1
ATOM 815 N N . GLN A 1 111 ? 3.014 -9.268 -3.549 1.00 91.69 111 GLN A N 1
ATOM 816 C CA . GLN A 1 111 ? 3.432 -9.397 -2.169 1.00 91.69 111 GLN A CA 1
ATOM 817 C C . GLN A 1 111 ? 3.971 -8.053 -1.688 1.00 91.69 111 GLN A C 1
ATOM 819 O O . GLN A 1 111 ? 4.779 -7.417 -2.356 1.00 91.69 111 GLN A O 1
ATOM 824 N N . LEU A 1 112 ? 3.546 -7.622 -0.504 1.00 92.88 112 LEU A N 1
ATOM 825 C CA . LEU A 1 112 ? 4.130 -6.454 0.147 1.00 92.88 112 LEU A CA 1
ATOM 826 C C . LEU A 1 112 ? 5.329 -6.910 0.984 1.00 92.88 112 LEU A C 1
ATOM 828 O O . LEU A 1 112 ? 5.200 -7.787 1.840 1.00 92.88 112 LEU A O 1
ATOM 832 N N . ALA A 1 113 ? 6.495 -6.326 0.727 1.00 91.62 113 ALA A N 1
ATOM 833 C CA . ALA A 1 113 ? 7.741 -6.646 1.406 1.00 91.62 113 ALA A CA 1
ATOM 834 C C . ALA A 1 113 ? 8.236 -5.431 2.193 1.00 91.62 113 ALA A C 1
ATOM 836 O O . ALA A 1 113 ? 8.479 -4.367 1.628 1.00 91.62 113 ALA A O 1
ATOM 837 N N . SER A 1 114 ? 8.415 -5.599 3.503 1.00 91.06 114 SER A N 1
ATOM 838 C CA . SER A 1 114 ? 9.025 -4.568 4.341 1.00 91.06 114 SER A CA 1
ATOM 839 C C . SER A 1 114 ? 10.545 -4.620 4.241 1.00 91.06 114 SER A C 1
ATOM 841 O O . SER A 1 114 ? 11.130 -5.711 4.246 1.00 91.06 114 SER A O 1
ATOM 843 N N . ARG A 1 115 ? 11.211 -3.460 4.256 1.00 87.81 115 ARG A N 1
ATOM 844 C CA . ARG A 1 115 ? 12.684 -3.385 4.270 1.00 87.81 115 ARG A CA 1
ATOM 845 C C . ARG A 1 115 ? 13.296 -4.221 5.394 1.00 87.81 115 ARG A C 1
ATOM 847 O O . ARG A 1 115 ? 14.338 -4.849 5.225 1.00 87.81 115 ARG A O 1
ATOM 854 N N . ASN A 1 116 ? 12.662 -4.216 6.564 1.00 85.94 116 ASN A N 1
ATOM 855 C CA . ASN A 1 116 ? 13.166 -4.907 7.750 1.00 85.94 116 ASN A CA 1
ATOM 856 C C . ASN A 1 116 ? 12.785 -6.399 7.803 1.00 85.94 116 ASN A C 1
ATOM 858 O O . ASN A 1 116 ? 12.942 -7.016 8.854 1.00 85.94 116 ASN A O 1
ATOM 862 N N . ARG A 1 117 ? 12.263 -6.969 6.704 1.00 82.88 117 ARG A N 1
ATOM 863 C CA . ARG A 1 117 ? 11.724 -8.341 6.626 1.00 82.88 117 ARG A CA 1
ATOM 864 C C . ARG A 1 117 ? 10.590 -8.629 7.622 1.00 82.88 117 ARG A C 1
ATOM 866 O O . ARG A 1 117 ? 10.256 -9.785 7.867 1.00 82.88 117 ARG A O 1
ATOM 873 N N . GLY A 1 118 ? 9.997 -7.588 8.202 1.00 84.88 118 GLY A N 1
ATOM 874 C CA . GLY A 1 118 ? 8.784 -7.675 8.998 1.00 84.88 118 GLY A CA 1
ATOM 875 C C . GLY A 1 118 ? 7.540 -7.792 8.121 1.00 84.88 118 GLY A C 1
ATOM 876 O O . GLY A 1 118 ? 7.577 -7.594 6.909 1.00 84.88 118 GLY A O 1
ATOM 877 N N . ALA A 1 119 ? 6.410 -8.095 8.757 1.00 87.75 119 ALA A N 1
ATOM 878 C CA . ALA A 1 119 ? 5.128 -8.201 8.063 1.00 87.75 119 ALA A CA 1
ATOM 879 C C . ALA A 1 119 ? 4.457 -6.841 7.811 1.00 87.75 119 ALA A C 1
ATOM 881 O O . ALA A 1 119 ? 3.592 -6.740 6.950 1.00 87.75 119 ALA A O 1
ATOM 882 N N . ALA A 1 120 ? 4.826 -5.808 8.572 1.00 90.75 120 ALA A N 1
ATOM 883 C CA . ALA A 1 1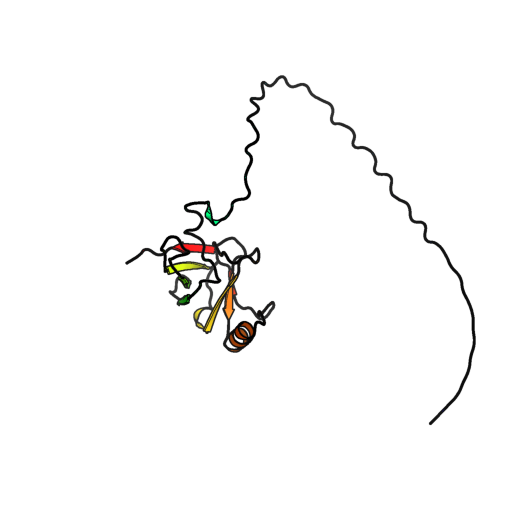20 ? 4.232 -4.483 8.459 1.00 90.75 120 ALA A CA 1
ATOM 884 C C . ALA A 1 120 ? 4.945 -3.648 7.388 1.00 90.75 120 ALA A C 1
ATOM 886 O O . ALA A 1 120 ? 6.155 -3.429 7.463 1.00 90.75 120 ALA A O 1
ATOM 887 N N . VAL A 1 121 ? 4.172 -3.151 6.432 1.00 92.50 121 VAL A N 1
ATOM 888 C CA . VAL A 1 121 ? 4.598 -2.240 5.371 1.00 92.50 121 VAL A CA 1
ATOM 889 C C . VAL A 1 121 ? 3.935 -0.895 5.612 1.00 92.50 121 VAL A C 1
ATOM 891 O O . VAL A 1 121 ? 2.714 -0.815 5.711 1.00 92.50 121 VAL A O 1
ATOM 894 N N . CYS A 1 122 ? 4.749 0.148 5.753 1.00 92.19 122 CYS A N 1
ATOM 895 C CA . CYS A 1 122 ? 4.297 1.469 6.203 1.00 92.19 122 CYS A CA 1
ATOM 896 C C . CYS A 1 122 ? 4.729 2.590 5.246 1.00 92.19 122 CYS A C 1
ATOM 898 O O . CYS A 1 122 ? 4.694 3.758 5.617 1.00 92.19 122 CYS A O 1
ATOM 900 N N . GLY A 1 123 ? 5.224 2.239 4.054 1.00 91.12 123 GLY A N 1
ATOM 901 C CA . GLY A 1 123 ? 5.797 3.198 3.106 1.00 91.12 123 GLY A CA 1
ATOM 902 C C . GLY A 1 123 ? 7.122 3.783 3.583 1.00 91.12 123 GLY A C 1
ATOM 903 O O . GLY A 1 123 ? 7.399 4.962 3.392 1.00 91.12 123 GLY A O 1
ATOM 904 N N . ARG A 1 124 ? 7.941 2.976 4.266 1.00 90.69 124 ARG A N 1
ATOM 905 C CA . ARG A 1 124 ? 9.309 3.381 4.608 1.00 90.69 124 ARG A CA 1
ATOM 906 C C . ARG A 1 124 ? 10.201 3.197 3.379 1.00 90.69 124 ARG A C 1
ATOM 908 O O . ARG A 1 124 ? 10.007 2.216 2.667 1.00 90.69 124 ARG A O 1
ATOM 915 N N . PRO A 1 125 ? 11.236 4.034 3.178 1.00 91.56 125 PRO A N 1
ATOM 916 C CA . PRO A 1 125 ? 12.194 3.822 2.096 1.00 91.56 125 PRO A CA 1
ATOM 917 C C . PRO A 1 125 ? 12.748 2.396 2.121 1.00 91.56 125 PRO A C 1
ATOM 919 O O . PRO A 1 125 ? 13.196 1.927 3.176 1.00 91.56 125 PRO A O 1
ATOM 922 N N . GLY A 1 126 ? 12.710 1.718 0.977 1.00 90.31 126 GLY A N 1
ATOM 923 C CA . GLY A 1 126 ? 13.057 0.306 0.818 1.00 90.31 126 GLY A CA 1
ATOM 924 C C . GLY A 1 126 ? 11.934 -0.709 1.082 1.00 90.31 126 GLY A C 1
ATOM 925 O O . GLY A 1 126 ? 12.177 -1.900 0.883 1.00 90.31 126 GLY A O 1
ATOM 926 N N . ASP A 1 127 ? 10.739 -0.286 1.508 1.00 92.75 127 ASP A N 1
ATOM 927 C CA . ASP A 1 127 ? 9.528 -1.112 1.415 1.00 92.75 127 ASP A CA 1
ATOM 928 C C . ASP A 1 127 ? 9.155 -1.279 -0.067 1.00 92.75 127 ASP A C 1
ATOM 930 O O . ASP A 1 127 ? 9.317 -0.353 -0.860 1.00 92.75 127 ASP A O 1
ATOM 934 N N . LYS A 1 128 ? 8.679 -2.458 -0.477 1.00 93.06 128 LYS A N 1
ATOM 935 C CA . LYS A 1 128 ? 8.436 -2.769 -1.894 1.00 93.06 128 LYS A CA 1
ATOM 936 C C . LYS A 1 128 ? 7.131 -3.514 -2.115 1.00 93.06 128 LYS A C 1
ATOM 938 O O . LYS A 1 128 ? 6.747 -4.370 -1.318 1.00 93.06 128 LYS A O 1
ATOM 943 N N . VAL A 1 129 ? 6.504 -3.243 -3.252 1.00 92.94 129 VAL A N 1
ATOM 944 C CA . VAL A 1 129 ? 5.549 -4.151 -3.885 1.00 92.94 129 VAL A CA 1
ATOM 945 C C . VAL A 1 129 ? 6.355 -5.112 -4.743 1.00 92.94 129 VAL A C 1
ATOM 947 O O . VAL A 1 129 ? 7.073 -4.685 -5.640 1.00 92.94 129 VAL A O 1
ATOM 950 N N . VAL A 1 130 ? 6.253 -6.403 -4.463 1.00 91.75 130 VAL A N 1
ATOM 951 C CA . VAL A 1 130 ? 6.806 -7.476 -5.286 1.00 91.75 130 VAL A CA 1
ATOM 952 C C . VAL A 1 130 ? 5.688 -8.009 -6.165 1.00 91.75 130 VAL A C 1
ATOM 954 O O . VAL A 1 130 ? 4.621 -8.363 -5.670 1.00 91.75 130 VAL A O 1
ATOM 957 N N . LEU A 1 131 ? 5.934 -8.056 -7.465 1.00 89.50 131 LEU A N 1
ATOM 958 C CA . LEU A 1 131 ? 4.995 -8.536 -8.465 1.00 89.50 131 LEU A CA 1
ATOM 959 C C . LEU A 1 131 ? 5.254 -10.019 -8.703 1.00 89.50 131 LEU A C 1
ATOM 961 O O . LEU A 1 131 ? 6.383 -10.431 -8.972 1.00 89.50 131 LEU A O 1
ATOM 965 N N . LEU A 1 132 ? 4.200 -10.816 -8.580 1.00 85.94 132 LEU A N 1
ATOM 966 C CA . LEU A 1 132 ? 4.239 -12.257 -8.759 1.00 85.94 132 LEU A CA 1
ATOM 967 C C . LEU A 1 132 ? 3.538 -12.604 -10.072 1.00 85.94 132 LEU A C 1
ATOM 969 O O . LEU A 1 132 ? 2.363 -12.284 -10.281 1.00 85.94 132 LEU A O 1
ATOM 973 N N . ASP A 1 133 ? 4.274 -13.272 -10.954 1.00 80.19 133 ASP A N 1
ATOM 974 C CA . ASP A 1 133 ? 3.698 -13.962 -12.102 1.00 80.19 133 ASP A CA 1
ATOM 975 C C . ASP A 1 133 ? 3.130 -15.330 -11.679 1.00 80.19 133 ASP A C 1
ATOM 977 O O . ASP A 1 133 ? 3.290 -15.771 -10.537 1.00 80.19 133 ASP A O 1
ATOM 981 N N . HIS A 1 134 ? 2.452 -16.020 -12.598 1.00 73.88 134 HIS A N 1
ATOM 982 C CA . HIS A 1 134 ? 1.831 -17.319 -12.315 1.00 73.88 134 HIS A CA 1
ATOM 983 C C . HIS A 1 134 ? 2.828 -18.358 -11.777 1.00 73.88 134 HIS A C 1
ATOM 985 O O . HIS A 1 134 ? 2.497 -19.133 -10.879 1.00 73.88 134 HIS A O 1
ATOM 991 N N . VAL A 1 135 ? 4.056 -18.362 -12.304 1.00 71.56 135 VAL A N 1
ATOM 992 C CA . VAL A 1 135 ? 5.104 -19.315 -11.916 1.00 71.56 135 VAL A CA 1
ATOM 993 C C . VAL A 1 135 ? 5.591 -19.022 -10.498 1.00 71.56 135 VAL A C 1
ATOM 995 O O . VAL A 1 135 ? 5.632 -19.916 -9.651 1.00 71.56 135 VAL A O 1
ATOM 998 N N . SER A 1 136 ? 5.894 -17.757 -10.209 1.00 68.88 136 SER A N 1
ATOM 999 C CA . SER A 1 136 ? 6.359 -17.302 -8.898 1.00 68.88 136 SER A CA 1
ATOM 1000 C C . SER A 1 136 ? 5.280 -17.446 -7.834 1.00 68.88 136 SER A C 1
ATOM 1002 O O . SER A 1 136 ? 5.586 -17.786 -6.694 1.00 68.88 136 SER A O 1
ATOM 1004 N N . GLN A 1 137 ? 4.012 -17.234 -8.191 1.00 71.56 137 GLN A N 1
ATOM 1005 C CA . GLN A 1 137 ? 2.888 -17.452 -7.288 1.00 71.56 137 GLN A CA 1
ATOM 1006 C C . GLN A 1 137 ? 2.718 -18.937 -6.947 1.00 71.56 137 GLN A C 1
ATOM 1008 O O . GLN A 1 137 ? 2.489 -19.266 -5.785 1.00 71.56 137 GLN A O 1
ATOM 1013 N N . GLY A 1 138 ? 2.881 -19.833 -7.926 1.00 68.06 138 GLY A N 1
ATOM 1014 C CA . GLY A 1 138 ? 2.913 -21.275 -7.683 1.00 68.06 138 GLY A CA 1
ATOM 1015 C C . GLY A 1 138 ? 4.046 -21.670 -6.732 1.00 68.06 138 GLY A C 1
ATOM 1016 O O . GLY A 1 138 ? 3.818 -22.401 -5.770 1.00 68.06 138 GLY A O 1
ATOM 1017 N N . LEU A 1 139 ? 5.249 -21.123 -6.934 1.00 69.62 139 LEU A N 1
ATOM 1018 C CA . LEU A 1 139 ? 6.385 -21.327 -6.027 1.00 69.62 139 LEU A CA 1
ATOM 1019 C C . LEU A 1 139 ? 6.107 -20.799 -4.615 1.00 69.62 139 LEU A C 1
ATOM 1021 O O . LEU A 1 139 ? 6.345 -21.514 -3.641 1.00 69.62 139 LEU A O 1
ATOM 1025 N N . ALA A 1 140 ? 5.552 -19.591 -4.503 1.00 68.75 140 ALA A N 1
ATOM 1026 C CA . ALA A 1 140 ? 5.189 -18.989 -3.225 1.00 68.75 140 ALA A CA 1
ATOM 1027 C C . ALA A 1 140 ? 4.125 -19.819 -2.489 1.00 68.75 140 ALA A C 1
ATOM 1029 O O . ALA A 1 140 ? 4.237 -20.027 -1.280 1.00 68.75 140 ALA A O 1
ATOM 1030 N N . ALA A 1 141 ? 3.136 -20.358 -3.209 1.00 69.50 141 ALA A N 1
ATOM 1031 C CA . ALA A 1 141 ? 2.141 -21.279 -2.661 1.00 69.50 141 ALA A CA 1
ATOM 1032 C C . ALA A 1 141 ? 2.766 -22.605 -2.187 1.00 69.50 141 ALA A C 1
ATOM 1034 O O . ALA A 1 141 ? 2.320 -23.172 -1.192 1.00 69.50 141 ALA A O 1
ATOM 1035 N N . MET A 1 142 ? 3.838 -23.062 -2.841 1.00 73.38 142 MET A N 1
ATOM 1036 C CA . MET A 1 142 ? 4.655 -24.208 -2.418 1.00 73.38 142 MET A CA 1
ATOM 1037 C C . MET A 1 142 ? 5.673 -23.864 -1.312 1.00 73.38 142 MET A C 1
ATOM 1039 O O . MET A 1 142 ? 6.538 -24.676 -0.991 1.00 73.38 142 MET A O 1
ATOM 1043 N N . GLY A 1 143 ? 5.603 -22.665 -0.720 1.00 66.56 143 GLY A N 1
ATOM 1044 C CA . GLY A 1 143 ? 6.503 -22.225 0.352 1.00 66.56 143 GLY A CA 1
ATOM 1045 C C . GLY A 1 143 ? 7.904 -21.824 -0.119 1.00 66.56 143 GLY A C 1
ATOM 1046 O O . GLY A 1 143 ? 8.763 -21.510 0.704 1.00 66.56 143 GLY A O 1
ATOM 1047 N N . THR A 1 144 ? 8.143 -21.795 -1.431 1.00 65.06 144 THR A N 1
ATOM 1048 C CA . THR A 1 144 ? 9.383 -21.286 -2.018 1.00 65.06 144 THR A CA 1
ATOM 1049 C C . THR A 1 144 ? 9.216 -19.795 -2.259 1.00 65.06 144 THR A C 1
ATOM 1051 O O . THR A 1 144 ? 8.543 -19.378 -3.198 1.00 65.06 144 THR A O 1
ATOM 1054 N N . LEU A 1 145 ? 9.808 -18.970 -1.396 1.00 57.69 145 LEU A N 1
ATOM 1055 C CA . LEU A 1 145 ? 9.775 -17.525 -1.592 1.00 57.69 145 LEU A CA 1
ATOM 1056 C C . LEU A 1 145 ? 10.629 -17.165 -2.814 1.00 57.69 145 LEU A C 1
ATOM 1058 O O . LEU A 1 145 ? 11.836 -17.438 -2.786 1.00 57.69 145 LEU A O 1
ATOM 1062 N N . PRO A 1 146 ? 10.065 -16.526 -3.854 1.00 57.97 146 PRO A N 1
ATOM 1063 C CA . PRO A 1 146 ? 10.875 -15.941 -4.911 1.00 57.97 146 PRO A CA 1
ATOM 1064 C C . PRO A 1 146 ? 11.783 -14.884 -4.272 1.00 57.97 146 PRO A C 1
ATOM 1066 O O . PRO A 1 146 ? 11.344 -13.811 -3.864 1.00 57.97 146 PRO A O 1
ATOM 1069 N N . THR A 1 147 ? 13.055 -15.235 -4.098 1.00 51.78 147 THR A N 1
ATOM 1070 C CA . THR A 1 147 ? 14.045 -14.412 -3.403 1.00 51.78 147 THR A CA 1
ATOM 1071 C C . THR A 1 147 ? 15.162 -14.089 -4.389 1.00 51.78 147 THR A C 1
ATOM 1073 O O . THR A 1 147 ? 15.959 -14.959 -4.722 1.00 51.78 147 THR A O 1
ATOM 1076 N N . GLY A 1 148 ? 15.229 -12.833 -4.842 1.00 55.56 148 GLY A N 1
ATOM 1077 C CA . GLY A 1 148 ? 16.310 -12.318 -5.693 1.00 55.56 148 GLY A CA 1
ATOM 1078 C C . GLY A 1 148 ? 16.057 -12.403 -7.205 1.00 55.56 148 GLY A C 1
ATOM 1079 O O . GLY A 1 148 ? 15.299 -13.254 -7.656 1.00 55.56 148 GLY A O 1
ATOM 1080 N N . ALA A 1 149 ? 16.704 -11.475 -7.935 1.00 51.34 149 ALA A N 1
ATOM 1081 C CA . ALA A 1 149 ? 16.821 -11.232 -9.393 1.00 51.34 149 ALA A CA 1
ATOM 1082 C C . ALA A 1 149 ? 15.557 -11.283 -10.284 1.00 51.34 149 ALA A C 1
ATOM 1084 O O . ALA A 1 149 ? 15.443 -10.486 -11.209 1.00 51.34 149 ALA A O 1
ATOM 1085 N N . PHE A 1 150 ? 14.605 -12.168 -10.004 1.00 53.50 150 PHE A N 1
ATOM 1086 C CA . PHE A 1 150 ? 13.363 -12.375 -10.751 1.00 53.50 150 PHE A CA 1
ATOM 1087 C C . PHE A 1 150 ? 12.165 -11.637 -10.143 1.00 53.50 150 PHE A C 1
ATOM 1089 O O . PHE A 1 150 ? 11.116 -11.519 -10.771 1.00 53.50 150 PHE A O 1
ATOM 1096 N N . SER A 1 151 ? 12.306 -11.118 -8.922 1.00 62.47 151 SER A N 1
ATOM 1097 C CA . SER A 1 151 ? 11.267 -10.337 -8.255 1.00 62.47 151 SER A CA 1
ATOM 1098 C C . SER A 1 151 ? 11.198 -8.935 -8.865 1.00 62.47 151 SER A C 1
ATOM 1100 O O . SER A 1 151 ? 11.890 -8.021 -8.404 1.00 62.47 151 SER A O 1
ATOM 1102 N N . ARG A 1 152 ? 10.375 -8.771 -9.908 1.00 80.31 152 ARG A N 1
ATOM 1103 C CA . ARG A 1 152 ? 9.949 -7.448 -10.384 1.00 80.31 152 ARG A CA 1
ATOM 1104 C C . ARG A 1 152 ? 9.175 -6.757 -9.270 1.00 80.31 152 ARG A C 1
ATOM 1106 O O . ARG A 1 152 ? 8.455 -7.406 -8.511 1.00 80.31 152 ARG A O 1
ATOM 1113 N N . GLY A 1 153 ? 9.354 -5.455 -9.126 1.00 86.50 153 GLY A N 1
ATOM 1114 C CA . GLY A 1 153 ? 8.731 -4.743 -8.028 1.00 86.50 153 GLY A CA 1
ATOM 1115 C C . GLY A 1 153 ? 9.037 -3.264 -8.010 1.00 86.50 153 GLY A C 1
ATOM 1116 O O . GLY A 1 153 ? 9.987 -2.798 -8.635 1.00 86.50 153 GLY A O 1
ATOM 1117 N N . CYS A 1 154 ? 8.223 -2.548 -7.252 1.00 90.94 154 CYS A N 1
ATOM 1118 C CA . CYS A 1 154 ? 8.251 -1.100 -7.161 1.00 90.94 154 CYS A CA 1
ATOM 1119 C C . CYS A 1 154 ? 8.426 -0.696 -5.706 1.00 90.94 154 CYS A C 1
ATOM 1121 O O . CYS A 1 154 ? 7.864 -1.319 -4.802 1.00 90.94 154 CYS A O 1
ATOM 1123 N N . GLU A 1 155 ? 9.242 0.323 -5.468 1.00 92.62 155 GLU A N 1
ATOM 1124 C CA . GLU A 1 155 ? 9.422 0.856 -4.124 1.00 92.62 155 GLU A CA 1
ATOM 1125 C C . GLU A 1 155 ? 8.160 1.595 -3.685 1.00 92.62 155 GLU A C 1
ATOM 1127 O O . GLU A 1 155 ? 7.541 2.299 -4.478 1.00 92.62 155 GLU A O 1
ATOM 1132 N N . ILE A 1 156 ? 7.770 1.410 -2.428 1.00 93.31 156 ILE A N 1
ATOM 1133 C CA . ILE A 1 156 ? 6.604 2.051 -1.829 1.00 93.31 156 ILE A CA 1
ATOM 1134 C C . ILE A 1 156 ? 7.055 3.370 -1.212 1.00 93.31 156 ILE A C 1
ATOM 1136 O O . ILE A 1 156 ? 7.950 3.394 -0.369 1.00 93.31 156 ILE A O 1
ATOM 1140 N N . SER A 1 157 ? 6.400 4.459 -1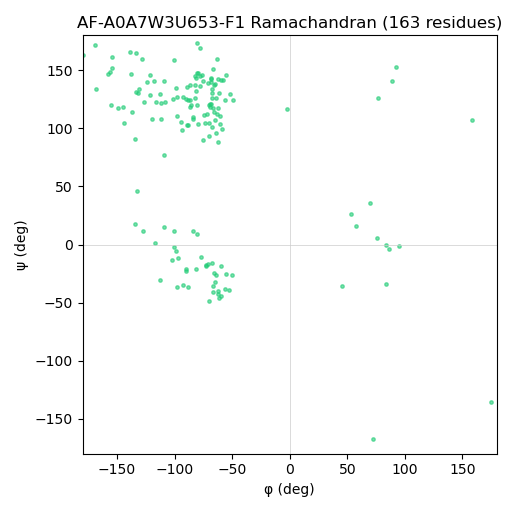.600 1.00 92.81 157 SER A N 1
ATOM 1141 C CA . SER A 1 157 ? 6.638 5.796 -1.056 1.00 92.81 157 SER A CA 1
ATOM 1142 C C . SER A 1 157 ? 5.702 6.119 0.109 1.00 92.81 157 SER A C 1
ATOM 1144 O O . SER A 1 157 ? 6.108 6.799 1.052 1.00 92.81 157 SER A O 1
ATOM 1146 N N . ARG A 1 158 ? 4.454 5.633 0.069 1.00 92.56 158 ARG A N 1
ATOM 1147 C CA . ARG A 1 158 ? 3.457 5.898 1.112 1.00 92.56 158 ARG A CA 1
ATOM 1148 C C . ARG A 1 158 ? 2.395 4.806 1.187 1.00 92.56 158 ARG A C 1
ATOM 1150 O O . ARG A 1 158 ? 2.055 4.174 0.192 1.00 92.56 158 ARG A O 1
ATOM 1157 N N . VAL A 1 159 ? 1.839 4.623 2.383 1.00 93.44 159 VAL A N 1
ATOM 1158 C CA . VAL A 1 159 ? 0.652 3.799 2.633 1.00 93.44 159 VAL A CA 1
ATOM 1159 C C . VAL A 1 159 ? -0.374 4.645 3.381 1.00 93.44 159 VAL A C 1
ATOM 1161 O O . VAL A 1 159 ? -0.077 5.188 4.443 1.00 93.44 159 VAL A O 1
ATOM 1164 N N . VAL A 1 160 ? -1.576 4.777 2.822 1.00 92.44 160 VAL A N 1
ATOM 1165 C CA . VAL A 1 160 ? -2.630 5.651 3.356 1.00 92.44 160 VAL A CA 1
ATOM 1166 C C . VAL A 1 160 ? -3.951 4.885 3.423 1.00 92.44 160 VAL A C 1
ATOM 1168 O O . VAL A 1 160 ? -4.341 4.265 2.430 1.00 92.44 160 VAL A O 1
ATOM 1171 N N . PRO A 1 161 ? -4.671 4.897 4.558 1.00 92.81 161 PRO A N 1
ATOM 1172 C CA . PRO A 1 161 ? -5.996 4.299 4.623 1.00 92.81 161 PRO A CA 1
ATOM 1173 C C . PRO A 1 161 ? -6.968 5.076 3.732 1.00 92.81 161 PRO A C 1
ATOM 1175 O O . PRO A 1 161 ? -6.981 6.307 3.728 1.00 92.81 161 PRO A O 1
ATOM 1178 N N . MET A 1 162 ? -7.809 4.363 2.989 1.00 91.00 162 MET A N 1
ATOM 1179 C CA . MET A 1 162 ? -8.851 5.005 2.193 1.00 91.00 162 MET A CA 1
ATOM 1180 C C . MET A 1 162 ? -10.081 5.324 3.057 1.00 91.00 162 MET A C 1
ATOM 1182 O O . MET A 1 162 ? -10.423 4.533 3.948 1.00 91.00 162 MET A O 1
ATOM 1186 N N . PRO A 1 163 ? -10.778 6.446 2.789 1.00 84.75 163 PRO A N 1
ATOM 1187 C CA . PRO A 1 163 ? -12.051 6.754 3.425 1.00 84.75 163 PRO A CA 1
ATOM 1188 C C . PRO A 1 163 ? -13.064 5.624 3.234 1.00 84.75 163 PRO A C 1
ATOM 1190 O O . PRO A 1 163 ? -13.098 4.953 2.202 1.00 84.75 163 PRO A O 1
ATOM 1193 N N . ARG A 1 164 ? -13.907 5.416 4.245 1.00 75.62 164 ARG A N 1
ATOM 1194 C CA . ARG A 1 164 ? -15.036 4.487 4.151 1.00 75.62 164 ARG A CA 1
ATOM 1195 C C . ARG A 1 164 ? -16.160 5.219 3.419 1.00 75.62 164 ARG A C 1
ATOM 1197 O O . ARG A 1 164 ? -16.566 6.280 3.886 1.00 75.62 164 ARG A O 1
ATOM 1204 N N . HIS A 1 165 ? -16.590 4.683 2.282 1.00 59.59 165 HIS A N 1
ATOM 1205 C CA . HIS A 1 165 ? -17.817 5.111 1.610 1.00 59.59 165 HIS A CA 1
ATOM 1206 C C . HIS A 1 165 ? -19.029 4.446 2.259 1.00 59.59 165 HIS A C 1
ATOM 1208 O O . HIS A 1 165 ? -18.882 3.278 2.698 1.00 59.59 165 HIS A O 1
#

Mean predicted aligned error: 16.52 Å

Sequence (165 aa):
MRTAHMLMAGLATALAGIGSAAAASPPVPPAVVEHGASTVTMDPVKVRAPHWRDIRGATDQCVDARFLRGWREDGEGLVVEVSPRRHAGNRYYRVETVGSCPDLGGAHAIQLASRNRGAAVCGRPGDKVVLLDHVSQGLAAMGTLPTGAFSRGCEISRVVPMPRH

Foldseek 3Di:
DDDDDDDDDDDDDDDDDDDDDDDDDDDDDDDDDDDPDPDPDDDDDPDDDDPVVPDDPQQLLKDQQVQWDDWDADPQAIKTAGDLVRRVNFGIKGWGFDPDQVCPVVAPDWTWADQVRGRIDRQDWPTKIWGDDPVQVVCVVVVNHPDDDVGRITRTRTMHGDDDD

Radius of gyration: 29.25 Å; Cα contacts (8 Å, |Δi|>4): 230; chains: 1; bounding box: 76×80×53 Å

Solvent-accessible surface area (backbone atoms only — not comparable to full-atom values): 10628 Å² total; per-residue (Å²): 142,86,88,81,88,84,91,84,84,89,83,91,84,89,80,88,86,86,78,80,85,79,81,79,78,81,82,79,78,79,84,86,76,89,71,95,65,92,71,87,77,73,80,84,80,82,76,70,80,78,55,68,87,75,45,85,78,66,40,52,32,33,45,51,46,87,44,56,75,49,71,46,78,71,88,80,38,36,38,37,30,37,55,25,94,83,25,90,66,39,43,40,30,41,37,33,44,63,69,84,59,83,65,57,87,73,40,77,44,73,45,65,42,20,64,84,75,47,56,58,37,51,26,45,88,68,13,29,42,33,45,22,46,75,67,48,45,52,35,40,74,70,69,42,69,78,76,67,100,73,61,48,64,38,44,24,56,35,34,41,59,49,84,87,128